Protein AF-A0A412WF26-F1 (afdb_monomer_lite)

Secondary structure (DSSP, 8-state):
--GGGSHHHHHHHHHHHHHHHT--HHHHHHHHHHHHHHHHHHTSTTGGG----SHHIIIIIS--S--

Structure (mmCIF, N/CA/C/O backbone):
data_AF-A0A412WF26-F1
#
_entry.id   AF-A0A412WF26-F1
#
loop_
_atom_site.group_PDB
_atom_site.id
_atom_site.type_symbol
_atom_site.label_atom_id
_atom_site.label_alt_id
_atom_site.label_comp_id
_atom_site.label_asym_id
_atom_site.label_entity_id
_atom_site.label_seq_id
_atom_site.pdbx_PDB_ins_code
_atom_site.Cartn_x
_atom_site.Cartn_y
_atom_site.Cartn_z
_atom_site.occupancy
_atom_site.B_iso_or_equiv
_atom_site.auth_seq_id
_atom_site.auth_comp_id
_atom_site.auth_asym_id
_atom_site.auth_atom_id
_atom_site.pdbx_PDB_model_num
ATOM 1 N N . MET A 1 1 ? -7.078 13.326 -4.889 1.00 62.47 1 MET A N 1
ATOM 2 C CA . MET A 1 1 ? -6.950 13.792 -3.493 1.00 62.47 1 MET A CA 1
ATOM 3 C C . MET A 1 1 ? -6.018 12.840 -2.759 1.00 62.47 1 MET A C 1
ATOM 5 O O . MET A 1 1 ? -6.236 11.638 -2.841 1.00 62.47 1 MET A O 1
ATOM 9 N N . ASN A 1 2 ? -4.957 13.339 -2.123 1.00 83.75 2 ASN A N 1
ATOM 10 C CA . ASN A 1 2 ? -4.074 12.507 -1.303 1.00 83.75 2 ASN A CA 1
ATOM 11 C C . ASN A 1 2 ? -4.679 12.413 0.099 1.00 83.75 2 A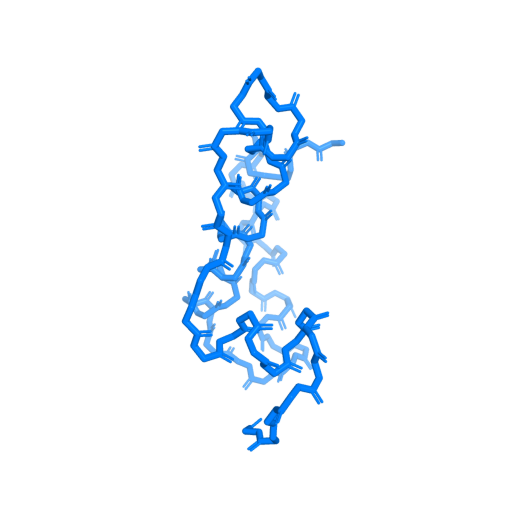SN A C 1
ATOM 13 O O . ASN A 1 2 ? -4.596 13.371 0.857 1.00 83.75 2 ASN A O 1
ATOM 17 N N . LEU A 1 3 ? -5.334 11.291 0.413 1.00 85.69 3 LEU A N 1
ATOM 18 C CA . LEU A 1 3 ? -6.098 11.157 1.658 1.00 85.69 3 LEU A CA 1
ATOM 19 C C . LEU A 1 3 ? -5.239 11.390 2.914 1.00 85.69 3 LEU A C 1
ATOM 21 O O . LEU A 1 3 ? -5.649 12.112 3.809 1.00 85.69 3 LEU A O 1
ATOM 25 N N . HIS A 1 4 ? -4.011 10.873 2.923 1.00 92.88 4 HIS A N 1
ATOM 26 C CA . HIS A 1 4 ? -3.045 11.055 4.012 1.00 92.88 4 HIS A CA 1
ATOM 27 C C . HIS A 1 4 ? -2.558 12.504 4.220 1.00 92.88 4 HIS A C 1
ATOM 29 O O . HIS A 1 4 ? -1.804 12.763 5.156 1.00 92.88 4 HIS A O 1
ATOM 35 N N . SER A 1 5 ? -2.913 13.451 3.345 1.00 95.25 5 SER A N 1
ATOM 36 C CA . SER A 1 5 ? -2.561 14.864 3.531 1.00 95.25 5 SER A CA 1
ATOM 37 C C . SER A 1 5 ? -3.410 15.541 4.611 1.00 95.25 5 SER A C 1
ATOM 39 O O . SER A 1 5 ? -2.937 16.489 5.233 1.00 95.25 5 SER A O 1
ATOM 41 N N . ASP A 1 6 ? -4.619 15.038 4.866 1.00 96.19 6 ASP A N 1
ATOM 42 C CA . ASP A 1 6 ? -5.457 15.441 5.993 1.00 96.19 6 ASP A CA 1
ATOM 43 C C . ASP A 1 6 ? -5.382 14.361 7.077 1.00 96.19 6 ASP A C 1
ATOM 45 O O . ASP A 1 6 ? -5.941 13.276 6.938 1.00 96.19 6 ASP A O 1
ATOM 49 N N . LYS A 1 7 ? -4.646 14.644 8.155 1.00 94.75 7 LYS A N 1
ATOM 50 C CA . LYS A 1 7 ? -4.373 13.656 9.208 1.00 94.75 7 LYS A CA 1
ATOM 51 C C . LYS A 1 7 ? -5.622 13.231 9.972 1.00 94.75 7 LYS A C 1
ATOM 53 O O . LYS A 1 7 ? -5.665 12.092 10.429 1.00 94.75 7 LYS A O 1
ATOM 58 N N . GLU A 1 8 ? -6.594 14.120 10.137 1.00 96.38 8 GLU A N 1
ATOM 59 C CA . GLU A 1 8 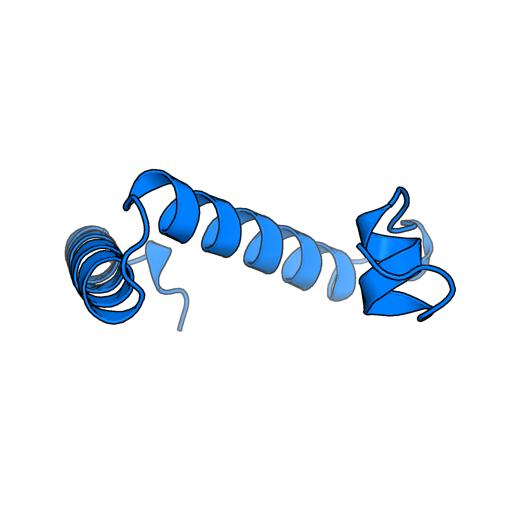? -7.797 13.811 10.909 1.00 96.38 8 GLU A CA 1
ATOM 60 C C . GLU A 1 8 ? -8.774 13.013 10.051 1.00 96.38 8 GLU A C 1
ATOM 62 O O . GLU A 1 8 ? -9.173 11.919 10.452 1.00 96.38 8 GLU A O 1
ATOM 67 N N . ALA A 1 9 ? -9.021 13.455 8.813 1.00 95.94 9 ALA A N 1
ATOM 68 C CA . ALA A 1 9 ? -9.832 12.690 7.865 1.00 95.94 9 ALA A CA 1
ATOM 69 C C . ALA A 1 9 ? -9.222 11.309 7.555 1.00 95.94 9 ALA A C 1
ATOM 71 O O . ALA A 1 9 ? -9.943 10.327 7.384 1.00 95.94 9 ALA A O 1
ATOM 72 N N . PHE A 1 10 ? -7.888 11.201 7.500 1.00 96.62 10 PHE A N 1
ATOM 73 C CA . PHE A 1 10 ? -7.208 9.926 7.260 1.00 96.62 10 PHE A CA 1
ATOM 74 C C . PHE A 1 10 ? -7.427 8.926 8.399 1.00 96.62 10 PHE A C 1
ATOM 76 O O . PHE A 1 10 ? -7.765 7.773 8.131 1.00 96.62 10 PHE A O 1
ATOM 83 N N . LYS A 1 11 ? -7.292 9.361 9.659 1.00 97.31 11 LYS A N 1
ATOM 84 C CA . LYS A 1 11 ? -7.574 8.511 10.828 1.00 97.31 11 LYS A CA 1
ATOM 85 C C . LYS A 1 11 ? -9.036 8.084 10.872 1.00 97.31 11 LYS A C 1
ATOM 87 O O . LYS A 1 11 ? -9.315 6.915 11.123 1.00 97.31 11 LYS A O 1
ATOM 92 N N . GLU A 1 12 ? -9.953 9.015 10.618 1.00 97.75 12 GLU A N 1
ATOM 93 C CA . GLU A 1 12 ? -11.390 8.741 10.628 1.00 97.75 12 GLU A CA 1
ATOM 94 C C . GLU A 1 12 ? -11.754 7.681 9.584 1.00 97.75 12 GLU A C 1
ATOM 96 O O . GLU A 1 12 ? -12.409 6.692 9.904 1.00 97.75 12 GLU A O 1
ATOM 101 N N . ILE A 1 13 ? -11.253 7.819 8.355 1.00 96.94 13 ILE A N 1
ATOM 102 C CA . ILE A 1 13 ? -11.520 6.841 7.295 1.00 96.94 13 ILE A CA 1
ATOM 103 C C . ILE A 1 13 ? -10.861 5.491 7.578 1.00 96.94 13 ILE A C 1
ATOM 105 O O . ILE A 1 13 ? -11.474 4.466 7.288 1.00 96.94 13 ILE A O 1
ATOM 109 N N . ILE A 1 14 ? -9.656 5.455 8.160 1.00 97.94 14 ILE A N 1
ATOM 110 C CA . ILE A 1 14 ? -9.048 4.188 8.595 1.00 97.94 14 ILE A CA 1
ATOM 111 C C . ILE A 1 14 ? -9.946 3.495 9.623 1.00 97.94 14 ILE A C 1
ATOM 113 O O . ILE A 1 14 ? -10.203 2.301 9.479 1.00 97.94 14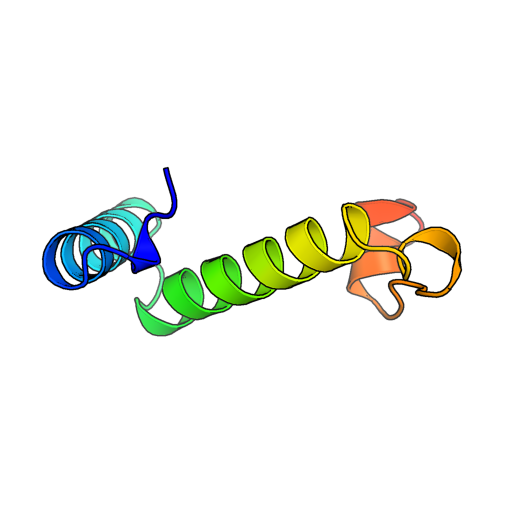 ILE A O 1
ATOM 117 N N . ALA A 1 15 ? -10.451 4.223 10.621 1.00 98.31 15 ALA A N 1
ATOM 118 C CA . ALA A 1 15 ? -11.331 3.664 11.643 1.00 98.31 15 ALA A CA 1
ATOM 119 C C . ALA A 1 15 ? -12.656 3.154 11.051 1.00 98.31 15 ALA A C 1
ATOM 121 O O . AL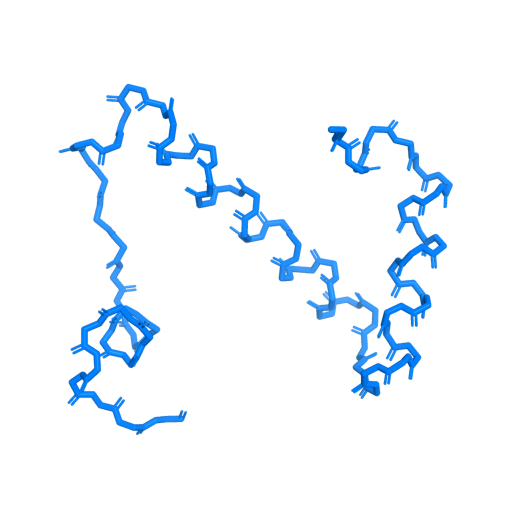A A 1 15 ? -13.060 2.031 11.346 1.00 98.31 15 ALA A O 1
ATOM 122 N N . LEU A 1 16 ? -13.291 3.932 10.170 1.00 98.31 16 LEU A N 1
ATOM 123 C CA . LEU A 1 16 ? -14.536 3.543 9.500 1.00 98.31 16 LEU A CA 1
ATOM 124 C C . LEU A 1 16 ? -14.351 2.327 8.584 1.00 98.31 16 LEU A C 1
ATOM 126 O O . LEU A 1 16 ? -15.198 1.439 8.561 1.00 98.31 16 LEU A O 1
ATOM 130 N N . ALA A 1 17 ? -13.250 2.263 7.833 1.00 98.00 17 ALA A N 1
ATOM 131 C CA . ALA A 1 17 ? -12.953 1.123 6.971 1.00 98.00 17 ALA A CA 1
ATOM 132 C C . ALA A 1 17 ? -12.622 -0.134 7.790 1.00 98.00 17 ALA A C 1
ATOM 134 O O . ALA A 1 17 ? -13.090 -1.220 7.458 1.00 98.00 17 ALA A O 1
ATOM 135 N N . ALA A 1 18 ? -11.853 0.011 8.870 1.00 98.50 18 ALA A N 1
ATOM 136 C CA . ALA A 1 18 ? -11.551 -1.073 9.800 1.00 98.50 18 ALA A CA 1
ATOM 137 C C .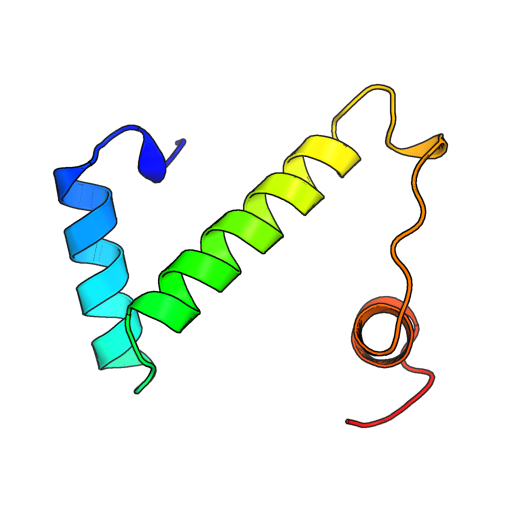 ALA A 1 18 ? -12.830 -1.687 10.387 1.00 98.50 18 ALA A C 1
ATOM 139 O O . ALA A 1 18 ? -12.995 -2.904 10.331 1.00 98.50 18 ALA A O 1
ATOM 140 N N . ASP A 1 19 ? -13.759 -0.848 10.853 1.00 98.50 19 ASP A N 1
ATOM 141 C CA . ASP A 1 19 ? -15.065 -1.278 11.364 1.00 98.50 19 ASP A CA 1
ATOM 142 C C . ASP A 1 19 ? -15.914 -1.948 10.271 1.00 98.50 19 ASP A C 1
ATOM 144 O O . ASP A 1 19 ? -16.395 -3.066 10.446 1.00 98.50 19 ASP A O 1
ATOM 148 N N . HIS A 1 20 ? -16.015 -1.324 9.092 1.00 98.31 20 HIS A N 1
ATOM 149 C CA . HIS A 1 20 ? -16.813 -1.841 7.977 1.00 98.31 20 HIS A CA 1
ATOM 150 C C . HIS A 1 20 ? -16.349 -3.217 7.479 1.00 98.31 20 HIS A C 1
ATOM 152 O O . HIS A 1 20 ? -17.175 -4.075 7.168 1.00 98.31 20 HIS A O 1
ATOM 158 N N . PHE A 1 21 ? -15.035 -3.427 7.378 1.00 97.19 21 PHE A N 1
ATOM 159 C CA . PHE A 1 21 ? -14.457 -4.669 6.862 1.00 97.19 21 PHE A CA 1
ATOM 160 C C . PHE A 1 21 ? -14.102 -5.685 7.959 1.00 97.19 21 PHE A C 1
ATOM 162 O O . PHE A 1 21 ? -13.715 -6.808 7.635 1.00 97.19 21 PHE A O 1
ATOM 169 N N . GLY A 1 22 ? -14.226 -5.323 9.240 1.00 97.69 22 GLY A N 1
ATOM 170 C CA . GLY A 1 22 ? -13.847 -6.182 10.364 1.00 97.69 22 GLY A CA 1
ATOM 171 C C . GLY A 1 22 ? -12.339 -6.446 10.448 1.00 97.69 22 GLY A C 1
ATOM 172 O O . GLY A 1 22 ? -11.922 -7.544 10.817 1.00 97.69 22 GLY A O 1
ATOM 173 N N . TYR A 1 23 ? -11.515 -5.462 10.079 1.00 97.81 23 TYR A N 1
ATOM 174 C CA . TYR A 1 23 ? -10.054 -5.545 10.144 1.00 97.81 23 TYR A CA 1
ATOM 175 C C . TYR A 1 23 ? -9.485 -4.644 11.236 1.00 97.81 23 TYR A C 1
ATOM 177 O O . TYR A 1 23 ? -10.053 -3.618 11.585 1.00 97.81 23 TYR A O 1
ATOM 185 N N . GLU A 1 24 ? -8.295 -4.988 11.724 1.00 98.25 24 GLU A N 1
ATOM 186 C CA . GLU A 1 24 ? -7.495 -4.075 12.539 1.00 98.25 24 GLU A CA 1
ATOM 187 C C . GLU A 1 24 ? -7.152 -2.802 11.751 1.00 98.25 24 GLU A C 1
ATOM 189 O O . GLU A 1 24 ? -6.722 -2.876 10.595 1.00 98.25 24 GLU A O 1
ATOM 194 N N . GLN A 1 25 ? -7.257 -1.633 12.391 1.00 98.19 25 GLN A N 1
ATOM 195 C CA . GLN A 1 25 ? -6.910 -0.341 11.773 1.00 98.19 25 GLN A CA 1
ATOM 196 C C . GLN A 1 25 ? -5.491 -0.344 11.190 1.00 98.19 25 GLN A C 1
ATOM 198 O O . GLN A 1 25 ? -5.258 0.179 10.101 1.00 98.19 25 GLN A O 1
ATOM 203 N N . SER A 1 26 ? -4.554 -1.006 11.876 1.00 97.81 26 SER A N 1
ATOM 204 C CA . SER A 1 26 ? -3.167 -1.146 11.422 1.00 97.81 26 SER A CA 1
ATOM 205 C C . SER A 1 26 ? -3.033 -1.922 10.104 1.00 97.81 26 SER A C 1
ATOM 207 O O . SER A 1 26 ? -2.139 -1.624 9.311 1.00 97.81 26 SER A O 1
ATOM 209 N N . HIS A 1 27 ? -3.917 -2.888 9.831 1.00 97.81 27 HIS A N 1
ATOM 210 C CA . HIS A 1 27 ? -3.940 -3.611 8.558 1.00 97.81 27 HIS A CA 1
ATOM 211 C C . HIS A 1 27 ? -4.462 -2.719 7.430 1.00 97.81 27 HIS A C 1
ATOM 213 O O . HIS A 1 27 ? -3.845 -2.663 6.368 1.00 97.81 27 HIS A O 1
ATOM 219 N N . VAL A 1 28 ? -5.536 -1.966 7.682 1.00 97.69 28 VAL A N 1
ATOM 220 C CA . VAL A 1 28 ? -6.106 -1.017 6.712 1.00 97.69 28 VAL A CA 1
ATOM 221 C C . VAL A 1 28 ? -5.095 0.070 6.348 1.00 97.69 28 VAL A C 1
ATOM 223 O O . VAL A 1 28 ? -4.868 0.348 5.169 1.00 97.69 28 VAL A O 1
ATOM 226 N N . GLU A 1 29 ? -4.444 0.664 7.349 1.00 97.44 29 GLU A N 1
ATOM 227 C CA . GLU A 1 29 ? -3.426 1.690 7.125 1.00 97.44 29 GLU A CA 1
ATOM 228 C C . GLU A 1 29 ? -2.233 1.142 6.332 1.00 97.44 29 GLU A C 1
ATOM 230 O O . GLU A 1 29 ? -1.762 1.768 5.378 1.00 97.44 29 GLU A O 1
ATOM 235 N N . LYS A 1 30 ? -1.751 -0.051 6.693 1.00 96.62 30 LYS A N 1
ATOM 236 C CA . LYS A 1 30 ? -0.657 -0.708 5.976 1.00 96.62 30 LYS A CA 1
ATOM 237 C C . LYS A 1 30 ? -1.011 -0.938 4.506 1.00 96.62 30 LYS A C 1
ATOM 239 O O . LYS A 1 30 ? -0.197 -0.618 3.637 1.00 96.62 30 LYS A O 1
ATOM 244 N N . ASP A 1 31 ? -2.200 -1.458 4.224 1.00 95.06 31 ASP A N 1
ATOM 245 C CA . ASP A 1 31 ? -2.650 -1.726 2.855 1.00 95.06 31 ASP A CA 1
ATOM 246 C C . ASP A 1 31 ? -2.795 -0.438 2.035 1.00 95.06 31 ASP A C 1
ATOM 248 O O . ASP A 1 31 ? -2.426 -0.416 0.853 1.00 95.06 31 ASP A O 1
ATOM 252 N N . TYR A 1 32 ? -3.229 0.663 2.660 1.00 96.00 32 TYR A N 1
ATOM 253 C CA . TYR A 1 32 ? -3.231 1.987 2.038 1.00 96.00 32 TYR A CA 1
ATOM 254 C C . TYR A 1 32 ? -1.824 2.401 1.589 1.00 96.00 32 TYR A C 1
ATOM 256 O O . TYR A 1 32 ? -1.623 2.757 0.422 1.00 96.00 32 TYR A O 1
ATOM 264 N N . TRP A 1 33 ? -0.835 2.331 2.486 1.00 96.31 33 TRP A N 1
ATOM 265 C CA . TRP A 1 33 ? 0.535 2.752 2.179 1.00 96.31 33 TRP A CA 1
ATOM 266 C C . TRP A 1 33 ? 1.201 1.867 1.128 1.00 96.31 33 TRP A C 1
ATOM 268 O O . TRP A 1 33 ? 1.831 2.391 0.208 1.00 96.31 33 TRP A O 1
ATOM 278 N N . VAL A 1 34 ? 1.023 0.546 1.207 1.00 94.00 34 VAL A N 1
ATOM 279 C CA . VAL A 1 34 ? 1.542 -0.390 0.196 1.00 94.00 34 VAL A CA 1
ATOM 280 C C . VAL A 1 34 ? 0.954 -0.069 -1.176 1.00 94.00 34 VAL A C 1
ATOM 282 O O . VAL A 1 34 ? 1.700 0.089 -2.144 1.00 94.00 34 VAL A O 1
ATOM 285 N N . SER A 1 35 ? -0.366 0.106 -1.260 1.00 92.75 35 SER A N 1
ATOM 286 C CA . SER A 1 35 ? -1.047 0.441 -2.515 1.00 92.75 35 SER A CA 1
ATOM 287 C C . SER A 1 35 ? -0.593 1.792 -3.067 1.00 92.75 35 SER A C 1
ATOM 289 O O . SER A 1 35 ? -0.376 1.934 -4.272 1.00 92.75 35 SER A O 1
ATOM 291 N N . LYS A 1 36 ? -0.391 2.788 -2.194 1.00 95.19 36 LYS A N 1
ATOM 292 C CA . LYS A 1 36 ? 0.097 4.114 -2.587 1.00 95.19 36 LYS A CA 1
ATOM 293 C C . LYS A 1 36 ? 1.513 4.059 -3.151 1.00 95.19 36 LYS A C 1
ATOM 295 O O . LYS A 1 36 ? 1.742 4.627 -4.214 1.00 95.19 36 LYS A O 1
ATOM 300 N N . ILE A 1 37 ? 2.432 3.360 -2.484 1.00 94.38 37 ILE A N 1
ATOM 301 C CA . ILE A 1 37 ? 3.823 3.214 -2.937 1.00 94.38 37 ILE A CA 1
ATOM 302 C C . ILE A 1 37 ? 3.875 2.489 -4.283 1.00 94.38 37 ILE A C 1
ATOM 304 O O . ILE A 1 37 ? 4.555 2.952 -5.194 1.00 94.38 37 ILE A O 1
ATOM 308 N N . LEU A 1 38 ? 3.130 1.390 -4.443 1.00 92.81 38 LEU A N 1
ATOM 309 C CA . LEU A 1 38 ? 3.071 0.666 -5.717 1.00 92.81 38 LEU A CA 1
ATOM 310 C C . LEU A 1 38 ? 2.530 1.554 -6.845 1.00 92.81 38 LEU A C 1
ATOM 312 O O . LEU A 1 38 ? 3.108 1.582 -7.932 1.00 92.81 38 LEU A O 1
ATOM 316 N N . ARG A 1 39 ? 1.472 2.331 -6.576 1.00 94.12 39 ARG A N 1
ATOM 317 C CA . ARG A 1 39 ? 0.940 3.314 -7.528 1.00 94.12 39 ARG A CA 1
ATOM 318 C C . ARG A 1 39 ? 1.985 4.368 -7.891 1.00 94.12 39 ARG A C 1
ATOM 320 O O . ARG A 1 39 ? 2.170 4.648 -9.071 1.00 94.12 39 ARG A O 1
ATOM 327 N N . ASP A 1 40 ? 2.678 4.932 -6.911 1.00 95.56 40 ASP A N 1
ATOM 328 C CA . ASP A 1 40 ? 3.673 5.979 -7.156 1.00 95.56 40 ASP A CA 1
ATOM 329 C C . ASP A 1 40 ? 4.868 5.457 -7.957 1.00 95.56 40 ASP A C 1
ATOM 331 O O . ASP A 1 40 ? 5.289 6.110 -8.908 1.00 95.56 40 ASP A O 1
ATOM 335 N N . ILE A 1 41 ? 5.358 4.251 -7.648 1.00 95.81 41 ILE A N 1
ATOM 336 C CA . ILE A 1 41 ? 6.411 3.587 -8.429 1.00 95.81 41 ILE A CA 1
ATOM 337 C C . ILE A 1 41 ? 5.951 3.392 -9.874 1.00 95.81 41 ILE A C 1
ATOM 339 O O . ILE A 1 41 ? 6.700 3.722 -10.793 1.00 95.81 41 ILE A O 1
ATOM 343 N N . SER A 1 42 ? 4.715 2.923 -10.081 1.00 94.19 42 SER A N 1
ATOM 344 C CA . SER A 1 42 ? 4.162 2.692 -11.423 1.00 94.19 42 SER A CA 1
ATOM 345 C C . SER A 1 42 ? 4.026 3.967 -12.266 1.00 94.19 42 SER A C 1
ATOM 347 O O . SER A 1 42 ? 3.977 3.890 -13.487 1.00 94.19 42 SER A O 1
ATOM 349 N N . MET A 1 43 ? 3.979 5.138 -11.622 1.00 96.69 43 MET A N 1
ATOM 350 C CA . MET A 1 43 ? 3.902 6.453 -12.270 1.00 96.69 43 MET A CA 1
ATOM 351 C C . MET A 1 43 ? 5.251 7.193 -12.304 1.00 96.69 43 MET A C 1
ATOM 353 O O . MET A 1 43 ? 5.311 8.333 -12.761 1.00 96.69 43 MET A O 1
ATOM 357 N N . SER A 1 44 ? 6.319 6.583 -11.788 1.00 97.19 44 SER A N 1
ATOM 358 C CA . SER A 1 44 ? 7.655 7.179 -11.718 1.00 97.19 44 SER A CA 1
ATOM 359 C C . SER A 1 44 ? 8.527 6.774 -12.908 1.00 97.19 44 SER A C 1
ATOM 361 O O . SER A 1 44 ? 8.222 5.831 -13.636 1.00 97.19 44 SER A O 1
ATOM 363 N N . GLU A 1 45 ? 9.690 7.411 -13.043 1.00 97.69 45 GLU A N 1
ATOM 364 C CA . GLU A 1 45 ? 10.736 7.008 -13.999 1.00 97.69 45 GLU A CA 1
ATOM 365 C C . GLU A 1 45 ? 11.288 5.584 -13.776 1.00 97.69 45 GLU A C 1
ATOM 367 O O . GLU A 1 45 ? 12.034 5.056 -14.605 1.00 97.69 45 GLU A O 1
ATOM 372 N N . TYR A 1 46 ? 10.950 4.959 -12.644 1.00 96.69 46 TYR A N 1
ATOM 373 C CA . TYR A 1 46 ? 11.384 3.614 -12.282 1.00 96.69 46 TYR A CA 1
ATOM 374 C C . TYR A 1 46 ? 10.367 2.533 -12.649 1.00 96.69 46 TYR A C 1
ATOM 376 O O . TYR A 1 46 ? 10.637 1.365 -12.363 1.00 96.69 46 TYR A O 1
ATOM 384 N N . ALA A 1 47 ? 9.232 2.883 -13.264 1.00 95.81 47 ALA A N 1
ATOM 385 C CA . ALA A 1 47 ? 8.183 1.926 -13.621 1.00 95.81 47 ALA A CA 1
ATOM 386 C C . ALA A 1 47 ? 8.744 0.742 -14.431 1.00 95.81 47 ALA A C 1
ATOM 388 O O . ALA A 1 47 ? 8.595 -0.407 -14.024 1.00 95.81 47 ALA A O 1
ATOM 389 N N . ASP A 1 48 ? 9.525 1.027 -15.476 1.00 95.81 48 ASP A N 1
ATOM 390 C CA . ASP A 1 48 ? 10.143 0.005 -16.340 1.00 95.81 48 ASP A CA 1
ATOM 391 C C . ASP A 1 48 ? 11.434 -0.602 -15.761 1.00 95.81 48 ASP A C 1
ATOM 393 O O . ASP A 1 48 ? 12.077 -1.457 -16.372 1.00 95.81 48 ASP A O 1
ATOM 397 N N . LYS A 1 49 ? 11.848 -0.150 -14.574 1.00 96.19 49 LYS A N 1
ATOM 398 C CA . LYS A 1 49 ? 13.053 -0.614 -13.865 1.00 96.19 49 LYS A CA 1
ATOM 399 C C . LYS A 1 49 ? 12.717 -1.398 -12.598 1.00 96.19 49 LYS A C 1
ATOM 401 O O . LYS A 1 49 ? 13.628 -1.831 -11.892 1.00 96.19 49 LYS A O 1
ATOM 406 N N . THR A 1 50 ? 11.433 -1.584 -12.301 1.00 93.81 50 THR A N 1
ATOM 407 C CA . THR A 1 50 ? 10.966 -2.210 -11.064 1.00 93.81 50 THR A CA 1
ATOM 408 C C . THR A 1 50 ? 10.095 -3.417 -11.368 1.00 93.81 50 THR A C 1
ATOM 410 O O . THR A 1 50 ? 9.185 -3.355 -12.184 1.00 93.81 50 THR A O 1
ATOM 413 N N . TYR A 1 51 ? 10.338 -4.516 -10.653 1.00 91.12 51 TYR A N 1
ATOM 414 C CA . TYR A 1 51 ? 9.546 -5.737 -10.770 1.00 91.12 51 TYR A CA 1
ATOM 415 C C . TYR A 1 51 ? 8.853 -6.056 -9.447 1.00 91.12 51 TYR A C 1
ATOM 417 O O . TYR A 1 51 ? 9.508 -6.226 -8.414 1.00 91.12 51 TYR A O 1
ATOM 425 N N . PHE A 1 52 ? 7.525 -6.188 -9.479 1.00 90.00 52 PHE A N 1
ATOM 426 C CA . PHE A 1 52 ? 6.758 -6.684 -8.340 1.00 90.00 52 PHE A CA 1
ATOM 427 C C . PHE A 1 52 ? 6.868 -8.214 -8.264 1.00 90.00 52 PHE A C 1
ATOM 429 O O . PHE A 1 52 ? 6.472 -8.930 -9.186 1.00 90.00 52 PHE A O 1
ATOM 436 N N . LYS A 1 53 ? 7.447 -8.722 -7.170 1.00 91.94 53 LYS A N 1
ATOM 437 C CA . LYS A 1 53 ? 7.787 -10.144 -6.991 1.00 91.94 53 LYS A CA 1
ATOM 438 C C . LYS A 1 53 ? 7.136 -10.759 -5.749 1.00 91.94 53 LYS A C 1
ATOM 440 O O . LYS A 1 53 ? 6.622 -10.051 -4.888 1.00 91.94 53 LYS A O 1
ATOM 445 N N . GLY A 1 54 ? 7.257 -12.081 -5.620 1.00 92.19 54 GLY A N 1
ATOM 446 C CA . GLY A 1 54 ? 6.811 -12.852 -4.456 1.00 92.19 54 GLY A CA 1
ATOM 447 C C . GLY A 1 54 ? 5.451 -13.520 -4.659 1.00 92.19 54 GLY A C 1
ATOM 448 O O . GLY A 1 54 ? 4.896 -13.520 -5.752 1.00 92.19 54 GLY A O 1
ATOM 449 N N . GLY A 1 55 ? 4.905 -14.106 -3.590 1.00 93.75 55 GLY A N 1
ATOM 450 C CA . GLY A 1 55 ? 3.640 -14.847 -3.669 1.00 93.75 55 GLY A CA 1
ATOM 451 C C . GLY A 1 55 ? 2.463 -13.992 -4.145 1.00 93.75 55 GLY A C 1
ATOM 452 O O . GLY A 1 55 ? 1.628 -14.480 -4.894 1.00 93.75 55 GLY A O 1
ATOM 453 N N . THR A 1 56 ? 2.430 -12.711 -3.771 1.00 90.38 56 THR A N 1
ATOM 454 C CA . THR A 1 56 ? 1.368 -11.783 -4.179 1.00 90.38 56 THR A CA 1
ATOM 455 C C . THR A 1 56 ? 1.389 -11.490 -5.676 1.00 90.38 56 THR A C 1
ATOM 457 O O . THR A 1 56 ? 0.325 -11.392 -6.276 1.00 90.38 56 THR A O 1
ATOM 460 N N . SER A 1 57 ? 2.561 -11.377 -6.313 1.00 92.81 57 SER A N 1
ATOM 461 C CA . SER A 1 57 ? 2.596 -11.191 -7.768 1.00 92.81 57 SER A CA 1
ATOM 462 C C . SER A 1 57 ? 2.153 -12.462 -8.492 1.00 92.81 57 SER A C 1
ATOM 464 O O . SER A 1 57 ? 1.379 -12.383 -9.443 1.00 92.81 57 SER A O 1
ATOM 466 N N . LEU A 1 58 ? 2.553 -13.637 -7.995 1.00 95.38 58 LEU A N 1
ATOM 467 C CA . LEU A 1 58 ? 2.113 -14.919 -8.545 1.00 95.38 58 LEU A CA 1
ATOM 468 C C . LEU A 1 58 ? 0.595 -15.108 -8.437 1.00 95.38 58 LEU A C 1
ATOM 470 O O . LEU A 1 58 ? -0.010 -15.525 -9.418 1.00 95.38 58 LEU A O 1
ATOM 474 N N . SER A 1 59 ? -0.027 -14.780 -7.300 1.00 94.88 59 SER A N 1
ATOM 475 C CA . SER A 1 59 ? -1.471 -14.983 -7.110 1.00 94.88 59 SER A CA 1
ATOM 476 C C . SER A 1 59 ? -2.339 -13.860 -7.676 1.00 94.88 59 SER A C 1
ATOM 478 O O . SER A 1 59 ? -3.362 -14.137 -8.290 1.00 94.88 59 SER A O 1
ATOM 480 N N . LYS A 1 60 ? -1.961 -12.587 -7.494 1.00 88.88 60 LYS A N 1
ATOM 481 C CA . LYS A 1 60 ? -2.814 -11.436 -7.850 1.00 88.88 60 LYS A CA 1
ATOM 482 C C . LYS A 1 60 ? -2.510 -10.817 -9.211 1.00 88.88 60 LYS A C 1
ATOM 484 O O . LYS A 1 60 ? -3.426 -10.284 -9.821 1.00 88.88 60 LYS A O 1
ATOM 489 N N . ALA A 1 61 ? -1.259 -10.855 -9.677 1.00 89.69 61 ALA A N 1
ATOM 490 C CA . ALA A 1 61 ? -0.896 -10.255 -10.965 1.00 89.69 61 ALA A CA 1
ATOM 491 C C . ALA A 1 61 ? -0.926 -11.277 -12.110 1.00 89.69 61 ALA A C 1
ATOM 493 O O . ALA A 1 61 ? -1.444 -10.973 -13.179 1.00 89.69 61 ALA A O 1
ATOM 494 N N . TYR A 1 62 ? -0.395 -12.483 -11.881 1.00 91.81 62 TYR A N 1
ATOM 495 C CA . TYR A 1 62 ? -0.291 -13.517 -12.918 1.00 91.81 62 TYR A CA 1
ATOM 496 C C . TYR A 1 62 ? -1.306 -14.663 -12.785 1.00 91.81 62 TYR A C 1
ATOM 498 O O . TYR A 1 62 ? -1.445 -15.437 -13.727 1.00 91.81 62 TYR A O 1
ATOM 506 N N . GLY A 1 63 ? -1.992 -14.804 -11.644 1.00 93.81 63 GLY A N 1
ATOM 507 C CA . GLY A 1 63 ? -2.969 -15.881 -11.424 1.00 93.81 63 GLY A CA 1
ATOM 508 C C . GLY A 1 63 ? -2.375 -17.295 -11.5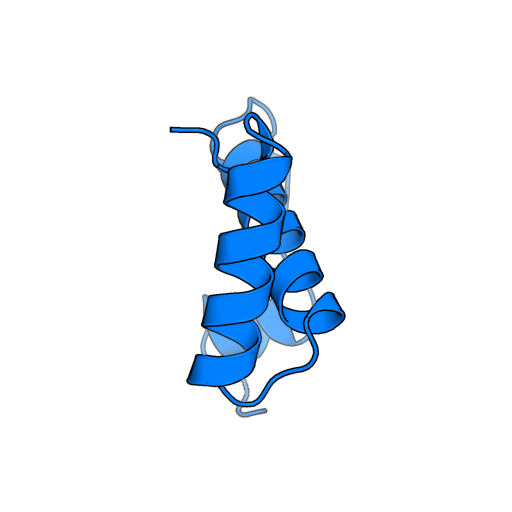04 1.00 93.81 63 GLY A C 1
ATOM 509 O O . GLY A 1 63 ? -3.057 -18.232 -11.901 1.00 93.81 63 GLY A O 1
ATOM 510 N N . LEU A 1 64 ? -1.090 -17.449 -11.173 1.00 96.00 64 LEU A N 1
ATOM 511 C CA . LEU A 1 64 ? -0.353 -18.714 -11.289 1.00 96.00 64 LEU A CA 1
ATOM 512 C C . LEU A 1 64 ? -0.516 -19.621 -10.064 1.00 96.00 64 LEU A C 1
ATOM 514 O O . LEU A 1 64 ? -0.226 -20.811 -10.152 1.00 96.00 64 LEU A O 1
ATOM 518 N N . ILE A 1 65 ? -0.922 -19.060 -8.919 1.00 95.69 65 ILE A N 1
ATOM 519 C CA . ILE A 1 65 ? -1.147 -19.794 -7.667 1.00 95.69 65 ILE A CA 1
ATOM 520 C C . ILE A 1 65 ? -2.403 -19.273 -6.952 1.00 95.69 65 ILE A C 1
ATOM 522 O O . ILE A 1 65 ? -2.674 -18.073 -6.975 1.00 95.69 65 ILE A O 1
ATOM 526 N N . GLU A 1 66 ? -3.100 -20.159 -6.243 1.00 90.38 66 GLU A N 1
ATOM 527 C CA . GLU A 1 66 ? -4.205 -19.837 -5.327 1.00 90.38 66 GLU A CA 1
ATOM 528 C C . GLU A 1 66 ? -3.663 -19.782 -3.885 1.00 90.38 66 GLU A C 1
ATOM 530 O O . GLU A 1 66 ? -2.999 -20.721 -3.435 1.00 90.38 66 GLU A O 1
ATOM 535 N N . ARG A 1 67 ? -3.884 -18.668 -3.175 1.00 81.25 67 ARG A N 1
ATOM 536 C CA . ARG A 1 67 ? -3.461 -18.443 -1.779 1.00 81.25 67 ARG A CA 1
ATOM 537 C C . ARG A 1 67 ? -4.469 -17.603 -1.017 1.00 81.25 67 ARG A C 1
ATOM 539 O O . ARG A 1 67 ? -5.018 -16.664 -1.638 1.00 81.25 67 ARG A O 1
#

InterPro domains:
  IPR014942 Nucleotidyl transferase AbiEii toxin, Type IV TA system [PF08843] (37-67)

Foldseek 3Di:
DPQVVDVVSVQVVLVVVCVVVVHDSVVSVVVVVVVVVVVVCCVDPCVVVDDDDDPCCCCPVVVNDDD

Sequence (67 aa):
MNLHSDKEAFKEIIALAADHFGYEQSHVEKDYWVSKILRDISMSEYADKTYFKGGTSLSKAYGLIER

pLDDT: mean 94.36, std 5.23, range [62.47, 98.5]

Organism: NCBI:txid544645

Radius of gyration: 14.67 Å; chains: 1; bounding box: 30×35×29 Å